Protein AF-A0A6J7GPT2-F1 (afdb_monomer)

Foldseek 3Di:
DAKFFALPDPDQDPQQAKAKDWADDDDGDSFHDAAAQVTFIKIKGKTAFFAQVPDPADVVRYPRGDHADVQADDPSRHDGHDIDIDMDTDSDHGDPCPDADPSGHRRSDMDDDDDPDDPVVRVCQCVQAVVVPHDSCVRVPDPDD

Mean predicted aligned error: 5.11 Å

pLDDT: mean 91.76, std 10.55, range [40.53, 98.5]

InterPro domains:
  IPR018535 Domain of unknown function DUF1996 [PF09362] (2-117)

Radius of gyration: 17.08 Å; Cα contacts (8 Å, |Δi|>4): 275; chains: 1; bounding box: 40×38×40 Å

Solvent-accessible surface area (backbone atoms only — not comparable to full-atom values): 8377 Å² total; per-residue (Å²): 72,45,59,23,65,39,55,80,42,89,53,74,52,60,45,84,32,34,20,18,28,55,42,90,71,90,64,61,28,61,51,65,56,68,17,54,92,93,26,30,32,24,42,41,40,32,41,56,26,10,28,43,80,76,50,78,56,51,92,86,33,40,88,38,49,36,68,49,58,96,88,40,54,51,89,78,16,66,37,77,50,84,71,48,70,53,71,51,78,40,100,42,53,40,77,45,82,87,57,65,46,98,65,38,58,70,40,16,52,57,52,77,46,73,92,81,70,61,63,70,61,50,52,47,47,39,59,68,6,60,77,62,79,43,66,51,69,74,69,71,68,61,80,75,136

Secondary structure (DSSP, 8-state):
-EEEE-TT-SSPPPTTTEEEEESSSS--BSSPPPBPTTS-EEEEEEPP-EE-SS-S--TTS-TTEE--BTTB--TTS-EE-PPPEEEEE----B--TT--BTTBSTT--EEEE---S-HHHHHHHHHHTGGGT--HHHHS--S--

Sequence (145 aa):
MMIAGDPMATEAQPTSVVAWSCGSGGMREELPPSCPDDRGLRIDITFPDCWDGKNLDVSGHRTHMHYSSNGKCPSSHPVSVPQLIFAVAYPVHGDASQLQLASGGLKTGHADFVNAWDQEKLEEEVTLCIGRDIVCGVTSGRISG

Organism: NCBI:txid449393

Structure (mmCIF, N/CA/C/O backbone):
data_AF-A0A6J7GPT2-F1
#
_entry.id   AF-A0A6J7GPT2-F1
#
loop_
_atom_site.group_PDB
_atom_site.id
_atom_site.type_symbol
_atom_site.label_atom_id
_atom_site.label_alt_id
_atom_site.label_comp_id
_atom_site.label_asym_id
_atom_site.label_entity_id
_atom_site.label_seq_id
_atom_site.pdbx_PDB_ins_code
_atom_site.Cartn_x
_atom_site.Cartn_y
_atom_site.Cartn_z
_atom_site.occupancy
_atom_site.B_iso_or_equiv
_atom_site.auth_seq_id
_atom_site.auth_comp_id
_atom_site.auth_asym_id
_atom_site.auth_atom_id
_atom_site.pdbx_PDB_model_num
ATOM 1 N N . MET A 1 1 ? -13.365 6.712 3.792 1.00 90.50 1 MET A N 1
ATOM 2 C CA . MET A 1 1 ? -12.417 6.516 2.662 1.00 90.50 1 MET A CA 1
ATOM 3 C C . MET A 1 1 ? -11.058 6.230 3.266 1.00 90.50 1 MET A C 1
ATOM 5 O O . MET A 1 1 ? -10.787 6.798 4.306 1.00 90.50 1 MET A O 1
ATOM 9 N N . MET A 1 2 ? -10.207 5.403 2.659 1.00 94.88 2 MET A N 1
ATOM 10 C CA . MET A 1 2 ? -8.849 5.165 3.169 1.00 94.88 2 MET A CA 1
ATOM 11 C C . MET A 1 2 ? -7.797 5.657 2.180 1.00 94.88 2 MET A C 1
ATOM 13 O O . MET A 1 2 ? -7.973 5.488 0.977 1.00 94.88 2 MET A O 1
ATOM 17 N N . ILE A 1 3 ? -6.700 6.215 2.691 1.00 96.00 3 ILE A N 1
ATOM 18 C CA . ILE A 1 3 ? -5.509 6.555 1.904 1.00 96.00 3 ILE A CA 1
ATOM 19 C C . ILE A 1 3 ? -4.311 5.795 2.469 1.00 96.00 3 ILE A C 1
ATOM 21 O O . ILE A 1 3 ? -4.081 5.796 3.681 1.00 96.00 3 ILE A O 1
ATOM 25 N N . ALA A 1 4 ? -3.530 5.188 1.582 1.00 97.81 4 ALA A N 1
ATOM 26 C CA . ALA A 1 4 ? -2.256 4.557 1.886 1.00 97.81 4 ALA A CA 1
ATOM 27 C C . ALA A 1 4 ? -1.130 5.227 1.097 1.00 97.81 4 ALA A C 1
ATOM 29 O O . ALA A 1 4 ? -1.319 5.651 -0.040 1.00 97.81 4 ALA A O 1
ATOM 30 N N . GLY A 1 5 ? 0.046 5.314 1.713 1.00 97.44 5 GLY A N 1
ATOM 31 C CA . GLY A 1 5 ? 1.192 6.034 1.169 1.00 97.44 5 GLY A CA 1
ATOM 32 C C . GLY A 1 5 ? 1.047 7.564 1.178 1.00 97.44 5 GLY A C 1
ATOM 33 O O . GLY A 1 5 ? 0.138 8.140 1.797 1.00 97.44 5 GLY A O 1
ATOM 34 N N . ASP A 1 6 ? 1.979 8.227 0.498 1.00 96.75 6 ASP A N 1
ATOM 35 C CA . ASP A 1 6 ? 2.080 9.681 0.429 1.00 96.75 6 ASP A CA 1
ATOM 36 C C . ASP A 1 6 ? 2.440 10.166 -0.995 1.00 96.75 6 ASP A C 1
ATOM 38 O O . ASP A 1 6 ? 3.557 9.922 -1.467 1.00 96.75 6 ASP A O 1
ATOM 42 N N . PRO A 1 7 ? 1.531 10.889 -1.685 1.00 95.62 7 PRO A N 1
ATOM 43 C CA . PRO A 1 7 ? 1.804 11.469 -3.002 1.00 95.62 7 PRO A CA 1
ATOM 44 C C . PRO A 1 7 ? 2.895 12.546 -2.994 1.00 95.62 7 PRO A C 1
ATOM 46 O O . PRO A 1 7 ? 3.404 12.890 -4.056 1.00 95.62 7 PRO A O 1
ATOM 49 N N . MET A 1 8 ? 3.237 13.097 -1.828 1.00 95.62 8 MET A N 1
ATOM 50 C CA . MET A 1 8 ? 4.204 14.187 -1.670 1.00 95.62 8 MET A CA 1
ATOM 51 C C . MET A 1 8 ? 5.525 13.722 -1.042 1.00 95.62 8 MET A C 1
ATOM 53 O O . MET A 1 8 ? 6.357 14.555 -0.678 1.00 95.62 8 MET A O 1
ATOM 57 N N . ALA A 1 9 ? 5.739 12.407 -0.925 1.00 96.88 9 ALA A N 1
ATOM 58 C CA . ALA A 1 9 ? 6.923 11.844 -0.289 1.00 96.88 9 ALA A CA 1
ATOM 59 C C . ALA A 1 9 ? 8.228 12.305 -0.964 1.00 96.88 9 ALA A C 1
ATOM 61 O O . ALA A 1 9 ? 8.462 12.075 -2.154 1.00 96.88 9 ALA A O 1
ATOM 62 N N . THR A 1 10 ? 9.119 12.904 -0.174 1.00 94.56 10 THR A N 1
ATOM 63 C CA . THR A 1 10 ? 10.484 13.280 -0.583 1.00 94.56 10 THR A CA 1
ATOM 64 C C . THR A 1 10 ? 11.522 12.215 -0.207 1.00 94.56 10 THR A C 1
ATOM 66 O O . THR A 1 10 ? 12.597 12.131 -0.810 1.00 94.56 10 THR A O 1
ATOM 69 N N . GLU A 1 11 ? 11.185 11.355 0.753 1.00 95.25 11 GLU A N 1
ATOM 70 C CA . GLU A 1 11 ? 12.014 10.266 1.267 1.00 95.25 11 GLU A CA 1
ATOM 71 C C . GLU A 1 11 ? 11.352 8.904 1.041 1.00 95.25 11 GLU A C 1
ATOM 73 O O . GLU A 1 11 ? 10.208 8.819 0.592 1.00 95.25 11 GLU A O 1
ATOM 78 N N . ALA A 1 12 ? 12.112 7.829 1.259 1.00 94.69 12 ALA A N 1
ATOM 79 C CA . ALA A 1 12 ? 11.562 6.487 1.155 1.00 94.69 12 ALA A CA 1
ATOM 80 C C . ALA A 1 12 ? 10.480 6.289 2.224 1.00 94.69 12 ALA A C 1
ATOM 82 O O . ALA A 1 12 ? 10.652 6.660 3.385 1.00 94.69 12 ALA A O 1
ATOM 83 N N . GLN A 1 13 ? 9.358 5.709 1.814 1.00 97.00 13 GLN A N 1
ATOM 84 C CA . GLN A 1 13 ? 8.294 5.314 2.727 1.00 97.00 13 GLN A CA 1
ATOM 85 C C . GLN A 1 13 ? 8.609 3.922 3.296 1.00 97.00 13 GLN A C 1
ATOM 87 O O . GLN A 1 13 ? 9.33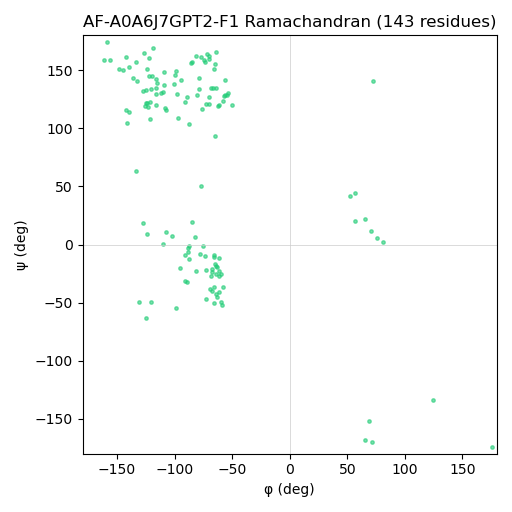3 3.159 2.653 1.00 97.00 13 GLN A O 1
ATOM 92 N N . PRO A 1 14 ? 8.063 3.542 4.467 1.00 97.69 14 PRO A N 1
ATOM 93 C CA . PRO A 1 14 ? 8.239 2.192 4.985 1.00 97.69 14 PRO A CA 1
ATOM 94 C C . PRO A 1 14 ? 7.820 1.152 3.944 1.00 97.69 14 PRO A C 1
ATOM 96 O O . PRO A 1 14 ? 6.706 1.214 3.419 1.00 97.69 14 PRO A O 1
ATOM 99 N N . THR A 1 15 ? 8.672 0.158 3.691 1.00 97.62 15 THR A N 1
ATOM 100 C CA . THR A 1 15 ? 8.376 -0.894 2.707 1.00 97.62 15 THR A CA 1
ATOM 101 C C . THR A 1 15 ? 7.167 -1.740 3.100 1.00 97.62 15 THR A C 1
ATOM 103 O O . THR A 1 15 ? 6.543 -2.367 2.250 1.00 97.62 15 THR A O 1
ATOM 106 N N . SER A 1 16 ? 6.752 -1.732 4.369 1.00 96.12 16 SER A N 1
ATOM 107 C CA . SER A 1 16 ? 5.474 -2.311 4.800 1.00 96.12 16 SER A CA 1
ATOM 108 C C . SER A 1 16 ? 4.250 -1.598 4.206 1.00 96.12 16 SER A C 1
ATOM 110 O O . SER A 1 16 ? 3.217 -2.243 4.043 1.00 96.12 16 SER A O 1
ATOM 112 N N . VAL A 1 17 ? 4.372 -0.318 3.837 1.00 97.88 17 VAL A N 1
ATOM 113 C CA . VAL A 1 17 ? 3.307 0.508 3.245 1.00 97.88 17 VAL A CA 1
ATOM 114 C C . VAL A 1 17 ? 3.445 0.578 1.729 1.00 97.88 17 VAL A C 1
ATOM 116 O O . VAL A 1 17 ? 2.503 0.222 1.034 1.00 97.88 17 VAL A O 1
ATOM 119 N N . VAL A 1 18 ? 4.604 0.992 1.211 1.00 98.06 18 VAL A N 1
ATOM 120 C CA . VAL A 1 18 ? 4.863 1.106 -0.234 1.00 98.06 18 VAL A CA 1
ATOM 121 C C . VAL A 1 18 ? 6.106 0.308 -0.573 1.00 98.06 18 VAL A C 1
ATOM 123 O O . VAL A 1 18 ? 7.181 0.605 -0.064 1.00 98.06 18 VAL A O 1
ATOM 126 N N . ALA A 1 19 ? 5.969 -0.698 -1.429 1.00 97.94 19 ALA A N 1
ATOM 127 C CA . ALA A 1 19 ? 7.084 -1.541 -1.834 1.00 97.94 19 ALA A CA 1
ATOM 128 C C . ALA A 1 19 ? 7.132 -1.736 -3.34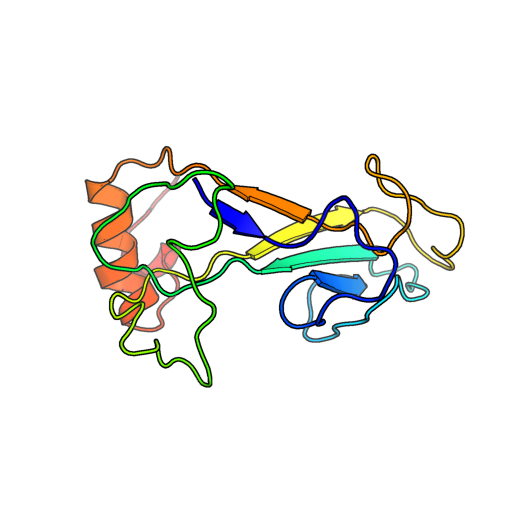0 1.00 97.94 19 ALA A C 1
ATOM 130 O O . ALA A 1 19 ? 6.109 -1.969 -3.982 1.00 97.94 19 ALA A O 1
ATOM 131 N N . TRP A 1 20 ? 8.347 -1.730 -3.870 1.00 97.38 20 TRP A N 1
ATOM 132 C CA . TRP A 1 20 ? 8.652 -2.159 -5.223 1.00 97.38 20 TRP A CA 1
ATOM 133 C C . TRP A 1 20 ? 9.189 -3.591 -5.236 1.00 97.38 20 TRP A C 1
ATOM 135 O O . TRP A 1 20 ? 9.834 -4.040 -4.286 1.00 97.38 20 TRP A O 1
ATOM 145 N N . SER A 1 21 ? 8.923 -4.321 -6.315 1.00 97.25 21 SER A N 1
ATOM 146 C CA . SER A 1 21 ? 9.393 -5.695 -6.511 1.00 97.25 21 SER A CA 1
ATOM 147 C C . SER A 1 21 ? 9.387 -6.089 -7.993 1.00 97.25 21 SER A C 1
ATOM 149 O O . SER A 1 21 ? 8.920 -5.333 -8.845 1.00 97.25 21 SER A O 1
ATOM 151 N N . CYS A 1 22 ? 9.905 -7.279 -8.311 1.00 96.88 22 CYS A N 1
ATOM 152 C CA . CYS A 1 22 ? 9.747 -7.902 -9.628 1.00 96.88 22 CYS A CA 1
ATOM 153 C C . CYS A 1 22 ? 8.798 -9.100 -9.534 1.00 96.88 22 CYS A C 1
ATOM 155 O O . CYS A 1 22 ? 9.103 -10.097 -8.873 1.00 96.88 22 CYS A O 1
ATOM 157 N N . GLY A 1 23 ? 7.672 -9.028 -10.242 1.00 94.19 23 GLY A N 1
ATOM 158 C CA . GLY A 1 23 ? 6.613 -10.031 -10.209 1.00 94.19 23 GLY A CA 1
ATOM 159 C C . GLY A 1 23 ? 5.921 -10.129 -8.847 1.00 94.19 23 GLY A C 1
ATOM 160 O O . GLY A 1 23 ? 6.072 -9.278 -7.977 1.00 94.19 23 GLY A O 1
ATOM 161 N N . SER A 1 24 ? 5.124 -11.179 -8.656 1.00 84.94 24 SER A N 1
ATOM 162 C CA . SER A 1 24 ? 4.537 -11.500 -7.352 1.00 84.94 24 SER A CA 1
ATOM 163 C C . SER A 1 24 ? 5.553 -12.238 -6.474 1.00 84.94 24 SER A C 1
ATOM 165 O O . SER A 1 24 ? 6.113 -13.247 -6.905 1.00 84.94 24 SER A O 1
ATOM 167 N N . GLY A 1 25 ? 5.774 -11.782 -5.240 1.00 83.38 25 GLY A N 1
ATOM 168 C CA . GLY A 1 25 ? 6.691 -12.422 -4.295 1.00 83.38 25 GLY A CA 1
ATOM 169 C C . GLY A 1 25 ? 6.848 -11.636 -2.993 1.00 83.38 25 GLY A C 1
ATOM 170 O O . GLY A 1 25 ? 6.167 -10.641 -2.778 1.00 83.38 25 GLY A O 1
ATOM 171 N N . GLY A 1 26 ? 7.752 -12.092 -2.120 1.00 86.50 26 GLY A N 1
ATOM 172 C CA . GLY A 1 26 ? 8.014 -11.459 -0.818 1.00 86.50 26 GLY A CA 1
ATOM 173 C C . GLY A 1 26 ? 9.062 -10.339 -0.831 1.00 86.50 26 GLY A C 1
ATOM 174 O O . GLY A 1 26 ? 9.346 -9.775 0.221 1.00 8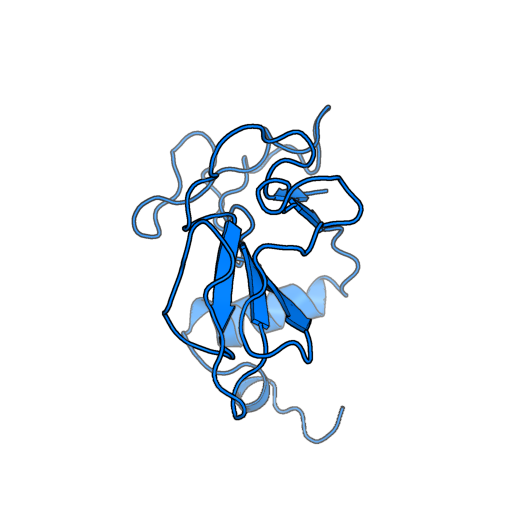6.50 26 GLY A O 1
ATOM 175 N N . MET A 1 27 ? 9.664 -10.038 -1.986 1.00 93.25 27 MET A N 1
ATOM 176 C CA . MET A 1 27 ? 10.624 -8.938 -2.125 1.00 93.25 27 MET A CA 1
ATOM 177 C C . MET A 1 27 ? 9.912 -7.602 -1.913 1.00 93.25 27 MET A C 1
ATOM 179 O O . MET A 1 27 ? 8.833 -7.390 -2.463 1.00 93.25 27 MET A O 1
ATOM 183 N N . ARG A 1 28 ? 10.516 -6.714 -1.120 1.00 96.56 28 ARG A N 1
ATOM 184 C CA . ARG A 1 28 ? 9.982 -5.381 -0.837 1.00 96.56 28 ARG A CA 1
ATOM 185 C C . ARG A 1 28 ? 11.123 -4.376 -0.783 1.00 96.56 28 ARG A C 1
ATOM 187 O O . ARG A 1 28 ? 11.854 -4.335 0.200 1.00 96.56 28 ARG A O 1
ATOM 194 N N . GLU A 1 29 ? 11.250 -3.584 -1.835 1.00 97.06 29 GLU A N 1
ATOM 195 C CA . GLU A 1 29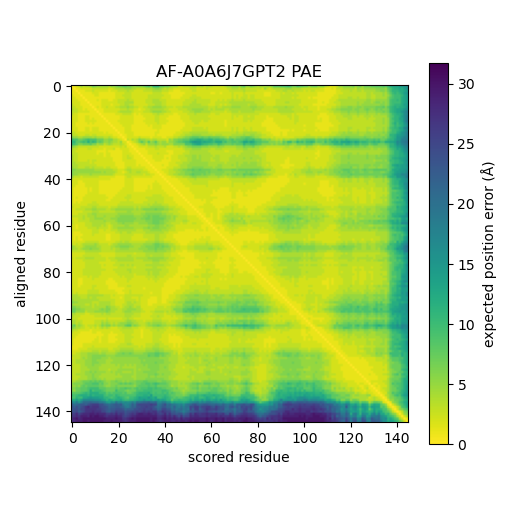 ? 12.299 -2.578 -1.994 1.00 97.06 29 GLU A CA 1
ATOM 196 C C . GLU A 1 29 ? 11.721 -1.163 -1.884 1.00 97.06 29 GLU A C 1
ATOM 198 O O . GLU A 1 29 ? 10.579 -0.907 -2.275 1.00 97.06 29 GLU A O 1
ATOM 203 N N . GLU A 1 30 ? 12.515 -0.224 -1.370 1.00 96.50 30 GLU A N 1
ATOM 204 C CA . GLU A 1 30 ? 12.136 1.196 -1.275 1.00 96.50 30 GLU A CA 1
ATOM 205 C C . GLU A 1 30 ? 12.042 1.874 -2.652 1.00 96.50 30 GLU A C 1
ATOM 207 O O . GLU A 1 30 ? 11.303 2.844 -2.831 1.00 96.50 30 GLU A O 1
ATOM 212 N N . LEU A 1 31 ? 12.796 1.367 -3.629 1.00 95.06 31 LEU A N 1
ATOM 213 C CA . LEU A 1 31 ? 12.856 1.852 -5.006 1.00 95.06 31 LEU A CA 1
ATOM 214 C C . LEU A 1 31 ? 12.755 0.676 -5.988 1.00 95.06 31 LEU A C 1
ATOM 216 O O . LEU A 1 31 ? 13.099 -0.446 -5.618 1.00 95.06 31 LEU A O 1
ATOM 220 N N . PRO A 1 32 ? 12.326 0.919 -7.241 1.00 95.56 32 PRO A N 1
ATOM 221 C CA . PRO A 1 32 ? 12.287 -0.103 -8.279 1.00 95.56 32 PRO A CA 1
ATOM 222 C C . PRO A 1 32 ? 13.614 -0.864 -8.422 1.00 95.56 32 PRO A C 1
ATOM 224 O O . PRO A 1 32 ? 14.635 -0.244 -8.734 1.00 95.56 32 PRO A O 1
ATOM 227 N N . PRO A 1 33 ? 13.625 -2.195 -8.232 1.00 95.94 33 PRO A N 1
ATOM 228 C CA . PRO A 1 33 ? 14.778 -3.012 -8.586 1.00 95.94 33 PRO A CA 1
ATOM 229 C C . PRO A 1 33 ? 14.915 -3.135 -10.112 1.00 95.94 33 PRO A C 1
ATOM 231 O O . PRO A 1 33 ? 13.969 -2.892 -10.862 1.00 95.94 33 PRO A O 1
ATOM 234 N N . SER A 1 34 ? 16.092 -3.570 -10.573 1.00 96.50 34 SER A N 1
ATOM 235 C CA . SER A 1 34 ? 16.265 -3.991 -11.967 1.00 96.50 34 SER A CA 1
ATOM 236 C C . SER A 1 34 ? 15.648 -5.372 -12.161 1.00 96.50 34 SER A C 1
ATOM 238 O O . SER A 1 34 ? 16.076 -6.339 -11.521 1.00 96.50 34 SER A O 1
ATOM 240 N N . CYS A 1 35 ? 14.624 -5.463 -13.006 1.00 96.94 35 CYS A N 1
ATOM 241 C CA . CYS A 1 35 ? 13.833 -6.681 -13.125 1.00 96.94 35 CYS A CA 1
ATOM 242 C C . CYS A 1 35 ? 14.309 -7.613 -14.247 1.00 96.94 35 CYS A C 1
ATOM 244 O O . CYS A 1 35 ? 14.683 -7.140 -15.317 1.00 96.94 35 CYS A O 1
ATOM 246 N N . PRO A 1 36 ? 14.292 -8.942 -14.042 1.00 96.00 36 PRO A N 1
ATOM 247 C CA . PRO A 1 36 ? 14.614 -9.897 -15.098 1.00 96.00 36 PRO A CA 1
ATOM 248 C C . PRO A 1 36 ? 13.522 -9.936 -16.178 1.00 96.00 36 PRO A C 1
ATOM 250 O O . PRO A 1 36 ? 12.378 -9.546 -15.942 1.00 96.00 36 PRO A O 1
ATOM 253 N N . ASP A 1 37 ? 13.853 -10.474 -17.351 1.00 95.50 37 ASP A N 1
ATOM 254 C CA . ASP A 1 37 ? 12.944 -10.534 -18.509 1.00 95.50 37 ASP A CA 1
ATOM 255 C C . ASP A 1 37 ? 11.684 -11.388 -18.268 1.00 95.50 37 ASP A C 1
ATOM 257 O O . ASP A 1 37 ? 10.683 -11.239 -18.962 1.00 95.50 37 ASP A O 1
ATOM 261 N N . ASP A 1 38 ? 11.704 -12.280 -17.275 1.00 94.50 38 ASP A N 1
ATOM 262 C CA . ASP A 1 38 ? 10.592 -13.176 -16.948 1.00 94.50 38 ASP A CA 1
ATOM 263 C C . ASP A 1 38 ? 9.614 -12.607 -15.904 1.00 94.50 38 ASP A C 1
ATOM 265 O O . ASP A 1 38 ? 8.555 -13.192 -15.665 1.00 94.50 38 ASP A O 1
ATOM 269 N N . ARG A 1 39 ? 9.940 -11.471 -15.270 1.00 95.19 39 ARG A N 1
ATOM 270 C CA . ARG A 1 39 ? 9.118 -10.853 -14.219 1.00 95.19 39 ARG A CA 1
ATOM 271 C C . ARG A 1 39 ? 9.137 -9.337 -14.333 1.00 95.19 39 ARG A C 1
ATOM 273 O O . ARG A 1 39 ? 10.173 -8.720 -14.133 1.00 95.19 39 ARG A O 1
ATOM 280 N N . GLY A 1 40 ? 7.979 -8.743 -14.605 1.00 96.12 40 GLY A N 1
ATOM 281 C CA . GLY A 1 40 ? 7.840 -7.290 -14.704 1.00 96.12 40 GLY A CA 1
ATOM 282 C C . GLY A 1 40 ? 7.873 -6.578 -13.348 1.00 96.12 40 GLY A C 1
ATOM 283 O O . GLY A 1 40 ? 7.587 -7.181 -12.311 1.00 96.12 40 GLY A O 1
ATOM 284 N N . LEU A 1 41 ? 8.195 -5.286 -13.365 1.00 97.31 41 LEU A N 1
ATOM 285 C CA . LEU A 1 41 ? 8.140 -4.402 -12.202 1.00 97.31 41 LEU A CA 1
ATOM 286 C C . LEU A 1 41 ? 6.743 -4.396 -11.566 1.00 97.31 41 LEU A C 1
ATOM 288 O O . LEU A 1 41 ? 5.723 -4.381 -12.253 1.00 97.31 41 LEU A O 1
ATOM 292 N N . ARG A 1 42 ? 6.686 -4.348 -10.241 1.00 97.50 42 ARG A N 1
ATOM 293 C CA . ARG A 1 42 ? 5.450 -4.279 -9.466 1.00 97.50 42 ARG A CA 1
ATOM 294 C C . ARG A 1 42 ? 5.593 -3.261 -8.343 1.00 97.50 42 ARG A C 1
ATOM 296 O O . ARG A 1 42 ? 6.658 -3.159 -7.739 1.00 97.50 42 ARG A O 1
ATOM 303 N N . ILE A 1 43 ? 4.511 -2.543 -8.059 1.00 97.12 43 ILE A N 1
ATOM 304 C CA . ILE A 1 43 ? 4.353 -1.759 -6.831 1.00 97.12 43 ILE A CA 1
ATOM 305 C C . ILE A 1 43 ? 3.195 -2.328 -6.013 1.00 97.12 43 ILE A C 1
ATOM 307 O O . ILE A 1 43 ? 2.130 -2.620 -6.560 1.00 97.12 43 ILE A O 1
ATOM 311 N N . ASP A 1 44 ? 3.416 -2.480 -4.712 1.00 97.81 44 ASP A N 1
ATOM 312 C CA . ASP A 1 44 ? 2.419 -2.874 -3.723 1.00 97.81 44 ASP A CA 1
ATOM 313 C C . ASP A 1 44 ? 2.207 -1.735 -2.725 1.00 97.81 44 ASP A C 1
ATOM 315 O O . ASP A 1 44 ? 3.166 -1.215 -2.148 1.00 97.81 44 ASP A O 1
ATOM 319 N N . ILE A 1 45 ? 0.944 -1.379 -2.503 1.00 98.19 45 ILE A N 1
ATOM 320 C CA . ILE A 1 45 ? 0.518 -0.351 -1.556 1.00 98.19 45 ILE A CA 1
ATOM 321 C C . ILE A 1 45 ? -0.424 -0.996 -0.541 1.00 98.19 45 ILE A C 1
ATOM 323 O O . ILE A 1 45 ? -1.552 -1.372 -0.865 1.00 98.19 45 ILE A O 1
ATOM 327 N N . THR A 1 46 ? 0.063 -1.156 0.684 1.00 97.81 46 THR A N 1
ATOM 328 C CA . THR A 1 46 ? -0.653 -1.782 1.798 1.00 97.81 46 THR A CA 1
ATOM 329 C C . THR A 1 46 ? -1.442 -0.726 2.560 1.00 97.81 46 THR A C 1
ATOM 331 O O . THR A 1 46 ? -0.871 0.266 3.010 1.00 97.81 46 THR A O 1
ATOM 334 N N . PHE A 1 47 ? -2.739 -0.950 2.748 1.00 98.31 47 PHE A N 1
ATOM 335 C CA . PHE A 1 47 ? -3.602 -0.080 3.544 1.00 98.31 47 PHE A CA 1
ATOM 336 C C . PHE A 1 47 ? -3.553 -0.431 5.038 1.00 98.31 47 PHE A C 1
ATOM 338 O O . PHE A 1 47 ? -3.253 -1.576 5.390 1.00 98.31 47 PHE A O 1
ATOM 345 N N . PRO A 1 48 ? -3.871 0.530 5.927 1.00 97.75 48 PRO A N 1
ATOM 346 C CA . PRO A 1 48 ? -4.040 0.237 7.342 1.00 97.75 48 PRO A CA 1
ATOM 347 C C . PRO A 1 48 ? -5.247 -0.682 7.588 1.00 97.75 48 PRO A C 1
ATOM 349 O O . PRO A 1 48 ? -6.231 -0.654 6.851 1.00 97.75 48 PRO A O 1
ATOM 352 N N . ASP A 1 49 ? -5.167 -1.480 8.647 1.00 97.25 49 ASP A N 1
ATOM 353 C CA . ASP A 1 49 ? -6.050 -2.618 8.943 1.00 97.25 49 ASP A CA 1
ATOM 354 C C . ASP A 1 49 ? -6.733 -2.531 10.324 1.00 97.25 49 ASP A C 1
ATOM 356 O O . ASP A 1 49 ? -7.403 -3.467 10.760 1.00 97.25 49 ASP A O 1
ATOM 360 N N . CYS A 1 50 ? -6.609 -1.394 11.011 1.00 97.94 50 CYS A N 1
ATOM 361 C CA . CYS A 1 50 ? -7.269 -1.123 12.287 1.00 97.94 50 CYS A CA 1
ATOM 362 C C . CYS A 1 50 ? -8.109 0.149 12.210 1.00 97.94 50 CYS A C 1
ATOM 364 O O . CYS A 1 50 ? -7.580 1.228 11.953 1.00 97.94 50 CYS A O 1
ATOM 366 N N . TRP A 1 51 ? -9.404 0.032 12.476 1.00 97.81 51 TRP A N 1
ATOM 367 C CA . TRP A 1 51 ? -10.373 1.120 12.477 1.00 97.81 51 TRP A CA 1
ATOM 368 C C . TRP A 1 51 ? -10.662 1.615 13.903 1.00 97.81 51 TRP A C 1
ATOM 370 O O . TRP A 1 51 ? -10.693 0.836 14.860 1.00 97.81 51 TRP A O 1
ATOM 380 N N . ASP A 1 52 ? -10.903 2.920 14.056 1.00 97.94 52 ASP A N 1
ATOM 381 C CA . ASP A 1 52 ? -11.251 3.559 15.337 1.00 97.94 52 ASP A CA 1
ATOM 382 C C . ASP A 1 52 ? -12.611 3.137 15.923 1.00 97.94 52 ASP A C 1
ATOM 384 O O . ASP A 1 52 ? -12.915 3.444 17.078 1.00 97.94 52 ASP A O 1
ATOM 388 N N . GLY A 1 53 ? -13.419 2.403 15.153 1.00 96.88 53 GLY A N 1
ATOM 389 C CA . GLY A 1 53 ? -14.730 1.911 15.574 1.00 96.88 53 GLY A CA 1
ATOM 390 C C . GLY A 1 53 ? -15.821 2.981 15.596 1.00 96.88 53 GLY A C 1
ATOM 391 O O . GLY A 1 53 ? -16.928 2.714 16.062 1.00 96.88 53 GLY A O 1
ATOM 392 N N . LYS A 1 54 ? -15.519 4.200 15.139 1.00 97.06 54 LYS A N 1
ATOM 393 C CA . LYS A 1 54 ? -16.399 5.359 15.274 1.00 97.06 54 LYS A CA 1
ATOM 394 C C . LYS A 1 54 ? -16.585 6.123 13.970 1.00 97.06 54 LYS A C 1
ATOM 396 O O . LYS A 1 54 ? -17.718 6.446 13.622 1.00 97.06 54 LYS A O 1
ATOM 401 N N . ASN A 1 55 ? -15.504 6.462 13.276 1.00 96.00 55 ASN A N 1
ATOM 402 C CA . ASN A 1 55 ? -15.532 7.386 12.149 1.00 96.00 55 ASN A CA 1
ATOM 403 C C . ASN A 1 55 ? -15.327 6.634 10.833 1.00 96.00 55 ASN A C 1
ATOM 405 O O . ASN A 1 55 ? -14.251 6.106 10.581 1.00 96.00 55 ASN A O 1
ATOM 409 N N . LEU A 1 56 ? -16.330 6.630 9.953 1.00 91.69 56 LEU A N 1
ATOM 410 C CA . LEU A 1 56 ? -16.193 6.055 8.603 1.00 91.69 56 LEU A CA 1
ATOM 411 C C . LEU A 1 56 ? -15.230 6.853 7.707 1.00 91.69 56 LEU A C 1
ATOM 413 O O . LEU A 1 56 ? -14.717 6.342 6.707 1.00 91.69 56 LEU A O 1
ATOM 417 N N . ASP A 1 57 ? -15.044 8.131 8.036 1.00 93.06 57 ASP A N 1
ATOM 418 C CA . ASP A 1 57 ? -14.078 9.023 7.418 1.00 93.06 57 ASP A CA 1
ATOM 419 C C . ASP A 1 57 ? -13.821 10.239 8.320 1.00 93.06 57 ASP A C 1
ATOM 421 O O . ASP A 1 57 ? -14.643 10.588 9.172 1.00 93.06 57 ASP A O 1
ATOM 425 N N . VAL A 1 58 ? -12.688 10.901 8.113 1.00 93.69 58 VAL A N 1
ATOM 426 C CA . VAL A 1 58 ? -12.269 12.127 8.811 1.00 93.69 58 VAL A CA 1
ATOM 427 C C . VAL A 1 58 ? -11.562 13.052 7.827 1.00 93.69 58 VAL A C 1
ATOM 429 O O . VAL A 1 58 ? -11.076 12.605 6.791 1.00 93.69 58 VAL A O 1
ATOM 432 N N . SER A 1 59 ? -11.451 14.343 8.152 1.00 94.19 59 SER A N 1
ATOM 433 C CA . SER A 1 59 ? -10.665 15.270 7.326 1.00 94.19 59 SER A CA 1
ATOM 434 C C . SER A 1 59 ? -9.235 14.749 7.145 1.00 94.19 59 SER A C 1
ATOM 436 O O . SER A 1 59 ? -8.572 14.378 8.114 1.00 94.19 59 SER A O 1
ATOM 438 N N . GLY A 1 60 ? -8.777 14.677 5.894 1.00 89.50 60 GLY A N 1
ATOM 439 C CA . GLY A 1 60 ? -7.479 14.102 5.537 1.00 89.50 60 GLY A CA 1
ATOM 440 C C . GLY A 1 60 ? -7.443 12.571 5.433 1.00 89.50 60 GLY A C 1
ATOM 441 O O . GLY A 1 60 ? -6.372 12.034 5.161 1.00 89.50 60 GLY A O 1
ATOM 442 N N . HIS A 1 61 ? -8.574 11.879 5.631 1.00 94.56 61 HIS A N 1
ATOM 443 C CA . HIS A 1 61 ? -8.820 10.463 5.298 1.00 94.56 61 HIS A CA 1
ATOM 444 C C . HIS A 1 61 ? -7.854 9.434 5.915 1.00 94.56 61 HIS A C 1
ATOM 446 O O . HIS A 1 61 ? -7.732 8.314 5.420 1.00 94.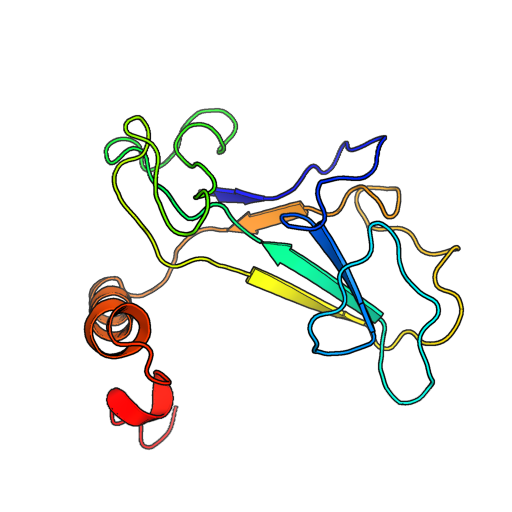56 61 HIS A O 1
ATOM 452 N N . ARG A 1 62 ? -7.146 9.798 6.993 1.00 94.81 62 ARG A N 1
ATOM 453 C CA . ARG A 1 62 ? -6.070 8.973 7.575 1.00 94.81 62 ARG A CA 1
ATOM 454 C C . ARG A 1 62 ? -6.306 8.574 9.025 1.00 94.81 62 ARG A C 1
ATOM 456 O O . ARG A 1 62 ? -6.214 7.403 9.351 1.00 94.81 62 ARG A O 1
ATOM 463 N N . THR A 1 63 ? -6.641 9.520 9.902 1.00 96.88 63 THR A N 1
ATOM 464 C CA . THR A 1 63 ? -6.561 9.307 11.364 1.00 96.88 63 THR A CA 1
ATOM 465 C C . THR A 1 63 ? -7.667 8.440 11.968 1.00 96.88 63 THR A C 1
ATOM 467 O O . THR A 1 63 ? -7.665 8.252 13.176 1.00 96.88 63 THR A O 1
ATOM 470 N N . HIS A 1 64 ? -8.622 7.962 11.167 1.00 97.25 64 HIS A N 1
ATOM 471 C CA . HIS A 1 64 ? -9.616 6.969 11.594 1.00 97.25 64 HIS A CA 1
ATOM 472 C C . HIS A 1 64 ? -9.121 5.530 11.389 1.00 97.25 64 HIS A C 1
ATOM 474 O O . HIS A 1 64 ? -9.791 4.583 11.799 1.00 97.25 64 HIS A O 1
ATOM 480 N N . MET A 1 65 ? -7.955 5.373 10.752 1.00 98.00 65 MET A N 1
ATOM 481 C CA . MET A 1 65 ? -7.313 4.103 10.452 1.00 98.00 65 MET A CA 1
ATOM 482 C C . MET A 1 65 ? -5.890 4.066 11.019 1.00 98.00 65 MET A C 1
ATOM 484 O O . MET A 1 65 ? -5.200 5.083 11.103 1.00 98.00 65 MET A O 1
ATOM 488 N N . HIS A 1 66 ? -5.418 2.871 11.358 1.00 97.94 66 HIS A N 1
ATOM 489 C CA . HIS A 1 66 ? -4.075 2.629 11.871 1.00 97.94 66 HIS A CA 1
ATOM 490 C C . HIS A 1 66 ? -3.542 1.284 11.372 1.00 97.94 66 HIS A C 1
ATOM 492 O O . HIS A 1 66 ? -4.309 0.355 11.140 1.00 97.94 66 HIS A O 1
ATOM 498 N N . TYR A 1 67 ? -2.225 1.169 11.204 1.00 98.00 67 TYR A N 1
ATOM 499 C CA . TYR A 1 67 ? -1.589 -0.109 10.877 1.00 98.00 67 TYR A CA 1
ATOM 500 C C . TYR A 1 67 ? -1.462 -0.964 12.135 1.00 98.00 67 TYR A C 1
ATOM 502 O O . TYR A 1 67 ? -1.023 -0.476 13.182 1.00 98.00 67 TYR A O 1
ATOM 510 N N . SER A 1 68 ? -1.822 -2.236 12.056 1.00 97.19 68 SER A N 1
ATOM 511 C CA . SER A 1 68 ? -1.568 -3.179 13.135 1.00 97.19 68 SER A CA 1
ATOM 512 C C . SER A 1 68 ? -0.064 -3.384 13.339 1.00 97.19 68 SER A C 1
ATOM 514 O O . SER A 1 68 ? 0.763 -3.191 12.445 1.00 97.19 68 SER A O 1
ATOM 516 N N . SER A 1 69 ? 0.313 -3.784 14.552 1.00 95.56 69 SER A N 1
ATOM 517 C CA . SER A 1 69 ? 1.670 -4.234 14.855 1.00 95.56 69 SER A CA 1
ATOM 518 C C . SER A 1 69 ? 1.608 -5.694 15.272 1.00 95.56 69 SER A C 1
ATOM 520 O O . SER A 1 69 ? 0.922 -6.034 16.236 1.00 95.56 69 SER A O 1
ATOM 522 N N . ASN A 1 70 ? 2.291 -6.571 14.530 1.00 91.12 70 ASN A N 1
ATOM 523 C CA . ASN A 1 70 ? 2.231 -8.024 14.729 1.00 91.12 70 ASN A CA 1
ATOM 524 C C . ASN A 1 70 ? 0.783 -8.561 14.748 1.00 91.12 70 ASN A C 1
ATOM 526 O O . ASN A 1 70 ? 0.424 -9.367 15.608 1.00 91.12 70 ASN A O 1
ATOM 530 N N . GLY A 1 71 ? -0.064 -8.050 13.845 1.00 90.31 71 GLY A N 1
ATOM 531 C CA . GLY A 1 71 ? -1.477 -8.426 13.731 1.00 90.31 71 GLY A CA 1
ATOM 532 C C . GLY A 1 71 ? -2.367 -7.931 14.875 1.00 90.31 71 GLY A C 1
ATOM 533 O O . GLY A 1 71 ? -3.498 -8.389 15.008 1.00 90.31 71 GLY A O 1
ATOM 534 N N . LYS A 1 72 ? -1.875 -7.026 15.733 1.00 96.44 72 LYS A N 1
ATOM 535 C CA . LYS A 1 72 ? -2.650 -6.450 16.836 1.00 96.44 72 LYS A CA 1
ATOM 536 C C . LYS A 1 72 ? -2.937 -4.981 16.605 1.00 96.44 72 LYS A C 1
ATOM 538 O O . LYS A 1 72 ? -2.028 -4.184 16.361 1.00 96.44 72 LYS A O 1
ATOM 543 N N . CYS A 1 73 ? -4.206 -4.633 16.758 1.00 98.06 73 CYS A N 1
ATOM 544 C CA . CYS A 1 73 ? -4.648 -3.257 16.722 1.00 98.06 73 CYS A CA 1
ATOM 545 C C . CYS A 1 73 ? -4.381 -2.524 18.045 1.00 98.06 73 CYS A C 1
ATOM 547 O O . CYS A 1 73 ? -4.496 -3.128 19.118 1.00 98.06 73 CYS A O 1
ATOM 549 N N . PRO A 1 74 ? -4.016 -1.230 18.000 1.00 98.19 74 PRO A N 1
ATOM 550 C CA . PRO A 1 74 ? -3.866 -0.429 19.207 1.00 98.19 74 PRO A CA 1
ATOM 551 C C . PRO A 1 74 ? -5.232 -0.151 19.845 1.00 98.19 74 PRO A C 1
ATOM 553 O O . PRO A 1 74 ? -6.265 -0.172 19.180 1.00 98.19 74 PRO A O 1
ATOM 556 N N . SER A 1 75 ? -5.245 0.199 21.133 1.00 98.00 75 SER A N 1
ATOM 557 C CA . SER A 1 75 ? -6.485 0.536 21.850 1.00 98.00 75 SER A CA 1
ATOM 558 C C . SER A 1 75 ? -7.219 1.754 21.280 1.00 98.00 75 SER A C 1
ATOM 560 O O . SER A 1 75 ? -8.424 1.876 21.474 1.00 98.00 75 SER A O 1
ATOM 562 N N . SER A 1 76 ? -6.515 2.644 20.573 1.00 97.94 76 SER A N 1
ATOM 563 C CA . SER A 1 76 ? -7.114 3.775 19.858 1.00 97.94 76 SER A CA 1
ATOM 564 C C . SER A 1 76 ? -7.869 3.364 18.592 1.00 97.94 76 SER A C 1
ATOM 566 O O . SER A 1 76 ? -8.722 4.122 18.146 1.00 97.94 76 SER A O 1
ATOM 568 N N . HIS A 1 77 ? -7.561 2.192 18.025 1.00 98.50 77 HIS A N 1
ATOM 569 C CA . HIS A 1 77 ? -8.173 1.666 16.804 1.00 98.50 77 HIS A CA 1
ATOM 570 C C . HIS A 1 77 ? -8.575 0.202 16.980 1.00 98.50 77 HIS A C 1
ATOM 572 O O . HIS A 1 77 ? -7.998 -0.666 16.338 1.00 98.50 77 HIS A O 1
ATOM 578 N N . PRO A 1 78 ? -9.508 -0.113 17.892 1.00 98.06 78 PRO A N 1
ATOM 579 C CA . PRO A 1 78 ? -9.682 -1.473 18.394 1.00 98.06 78 PRO A CA 1
ATOM 580 C C . PRO A 1 78 ? -10.346 -2.441 17.404 1.00 98.06 78 PRO A C 1
ATOM 582 O O . PRO A 1 78 ? -10.396 -3.636 17.688 1.00 98.06 78 PRO A O 1
ATOM 585 N N . VAL A 1 79 ? -10.881 -1.961 16.277 1.00 97.00 79 VAL A N 1
ATOM 586 C CA . VAL A 1 79 ? -11.623 -2.797 15.327 1.00 97.00 79 VAL A CA 1
ATOM 587 C C . VAL A 1 79 ? -10.704 -3.239 14.193 1.00 97.00 79 VAL A C 1
ATOM 589 O O . VAL A 1 79 ? -10.341 -2.438 13.339 1.00 97.00 79 VAL A O 1
ATOM 592 N N . SER A 1 80 ? -10.341 -4.520 14.157 1.00 94.62 80 SER A N 1
ATOM 593 C CA . SER A 1 80 ? -9.628 -5.096 13.012 1.00 94.62 80 SER A CA 1
ATOM 594 C C . SER A 1 80 ? -10.532 -5.155 11.783 1.00 94.62 80 SER A C 1
ATOM 596 O O . SER A 1 80 ? -11.676 -5.602 11.870 1.00 94.62 80 SER A O 1
ATOM 598 N N . VAL A 1 81 ? -10.002 -4.747 10.634 1.00 93.56 81 VAL A N 1
ATOM 599 C CA . VAL A 1 81 ? -10.650 -4.882 9.324 1.00 93.56 81 VAL A CA 1
ATOM 600 C C . VAL A 1 81 ? -9.749 -5.689 8.382 1.00 93.56 81 VAL A C 1
ATOM 602 O O . VAL A 1 81 ? -8.551 -5.811 8.644 1.00 93.56 81 VAL A O 1
ATOM 605 N N . PRO A 1 82 ? -10.278 -6.264 7.286 1.00 91.75 82 PRO A N 1
ATOM 606 C CA . PRO A 1 82 ? -9.441 -6.946 6.304 1.00 91.75 82 PRO A CA 1
ATOM 607 C C . PRO A 1 82 ? -8.339 -6.025 5.763 1.00 91.75 82 PRO A C 1
ATOM 609 O O . PRO A 1 82 ? -8.625 -4.919 5.302 1.00 91.75 82 PRO A O 1
ATOM 612 N N . GLN A 1 83 ? -7.085 -6.486 5.787 1.00 93.75 83 GLN A N 1
ATOM 613 C CA . GLN A 1 83 ? -5.977 -5.742 5.193 1.00 93.75 83 GLN A CA 1
ATOM 614 C C . GLN A 1 83 ? -6.100 -5.754 3.667 1.00 93.75 83 GLN A C 1
ATOM 616 O O . GLN A 1 83 ? -6.191 -6.812 3.042 1.00 93.75 83 GLN A O 1
ATOM 621 N N . LEU A 1 84 ? -6.067 -4.566 3.066 1.00 95.31 84 LEU A N 1
ATOM 622 C CA . LEU A 1 84 ? -6.084 -4.399 1.618 1.00 95.31 84 LEU A CA 1
ATOM 623 C C . LEU A 1 84 ? -4.671 -4.126 1.107 1.00 95.31 84 LEU A C 1
ATOM 625 O O . LEU A 1 84 ? -3.931 -3.330 1.684 1.00 95.31 84 LEU A O 1
ATOM 629 N N . ILE A 1 85 ? -4.323 -4.751 -0.015 1.00 95.88 85 ILE A N 1
ATOM 630 C CA . ILE A 1 85 ? -3.111 -4.446 -0.775 1.00 95.88 85 ILE A CA 1
ATOM 631 C C . ILE A 1 85 ? -3.549 -4.086 -2.189 1.00 95.88 85 ILE A C 1
ATOM 633 O O . ILE A 1 85 ? -4.138 -4.909 -2.892 1.00 95.88 85 ILE A O 1
ATOM 637 N N . PHE A 1 86 ? -3.262 -2.856 -2.606 1.00 96.81 86 PHE A N 1
ATOM 638 C CA . PHE A 1 86 ? -3.405 -2.443 -3.993 1.00 96.81 86 PHE A CA 1
ATOM 639 C C . PHE A 1 86 ? -2.092 -2.694 -4.720 1.00 96.81 86 PHE A C 1
ATOM 641 O O . PHE A 1 86 ? -1.045 -2.189 -4.318 1.00 96.81 86 PHE A O 1
ATOM 648 N N . ALA A 1 87 ? -2.152 -3.485 -5.783 1.00 96.38 87 ALA A N 1
ATOM 649 C CA . ALA A 1 87 ? -0.978 -3.899 -6.522 1.00 96.38 87 ALA A CA 1
ATOM 650 C C . ALA A 1 87 ? -1.104 -3.553 -7.997 1.00 96.38 87 ALA A C 1
ATOM 652 O O . ALA A 1 87 ? -2.109 -3.879 -8.632 1.00 96.38 87 ALA A O 1
ATOM 653 N N . VAL A 1 88 ? -0.049 -2.967 -8.554 1.00 95.88 88 VAL A N 1
ATOM 654 C CA . VAL A 1 88 ? 0.046 -2.685 -9.987 1.00 95.88 88 VAL A CA 1
ATOM 655 C C . VAL A 1 88 ? 1.266 -3.399 -10.541 1.00 95.88 88 VAL A C 1
ATOM 657 O O . VAL A 1 88 ? 2.383 -3.198 -10.067 1.00 95.88 88 VAL A O 1
ATOM 660 N N . ALA A 1 89 ? 1.040 -4.245 -11.544 1.00 95.94 89 ALA A N 1
ATOM 661 C CA . ALA A 1 89 ? 2.098 -4.878 -12.315 1.00 95.94 89 ALA A CA 1
ATOM 662 C C . ALA A 1 89 ? 2.315 -4.096 -13.613 1.00 95.94 89 ALA A C 1
ATOM 664 O O . ALA A 1 89 ? 1.369 -3.828 -14.356 1.00 95.94 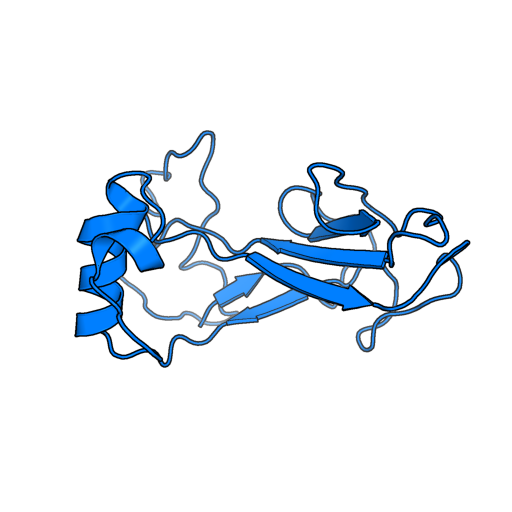89 ALA A O 1
ATOM 665 N N . TYR A 1 90 ? 3.567 -3.763 -13.887 1.00 94.50 90 TYR A N 1
ATOM 666 C CA . TYR A 1 90 ? 4.005 -3.089 -15.095 1.00 94.50 90 TYR A CA 1
ATOM 667 C C . TYR A 1 90 ? 4.802 -4.077 -15.954 1.00 94.50 90 TYR A C 1
ATOM 669 O O . TYR A 1 90 ? 5.662 -4.785 -15.427 1.00 94.50 90 TYR A O 1
ATOM 677 N N . PRO A 1 91 ? 4.591 -4.115 -17.279 1.00 94.69 91 PRO A N 1
ATOM 678 C CA . PRO A 1 91 ? 5.407 -4.910 -18.198 1.00 94.69 91 PRO A CA 1
ATOM 679 C C . PRO A 1 91 ? 6.761 -4.219 -18.460 1.00 94.69 91 PRO A C 1
ATOM 681 O O . PRO A 1 91 ? 7.139 -3.969 -19.602 1.00 94.69 91 PRO A O 1
ATOM 684 N N . VAL A 1 92 ? 7.454 -3.828 -17.389 1.00 95.25 92 VAL A N 1
ATOM 685 C CA . VAL A 1 92 ? 8.768 -3.179 -17.415 1.00 95.25 92 VAL A CA 1
ATOM 686 C C . VAL A 1 92 ? 9.799 -4.160 -16.880 1.00 95.25 92 VAL A C 1
ATOM 688 O O . VAL A 1 92 ? 9.615 -4.727 -15.805 1.00 95.25 92 VAL A O 1
ATOM 691 N N . HIS A 1 93 ? 10.892 -4.305 -17.620 1.00 96.31 93 HIS A N 1
ATOM 692 C CA . HIS A 1 93 ? 12.038 -5.145 -17.289 1.00 96.31 93 HIS A CA 1
ATOM 693 C C . HIS A 1 93 ? 13.319 -4.303 -17.341 1.00 96.31 93 HIS A C 1
ATOM 695 O O . HIS A 1 93 ? 13.328 -3.209 -17.910 1.00 96.31 93 HIS A O 1
ATOM 701 N N . GLY A 1 94 ? 14.401 -4.816 -16.765 1.00 96.19 94 GLY A N 1
ATOM 702 C CA . GLY A 1 94 ? 15.675 -4.120 -16.647 1.00 96.19 94 GLY A CA 1
ATOM 703 C C . GLY A 1 94 ? 15.613 -2.941 -15.677 1.00 96.19 94 GLY A C 1
ATOM 704 O O . GLY A 1 94 ? 14.842 -2.947 -14.717 1.00 96.19 94 GLY A O 1
ATOM 705 N N . ASP A 1 95 ? 16.456 -1.938 -15.922 1.00 94.62 95 ASP A N 1
ATOM 706 C CA . ASP A 1 95 ? 16.574 -0.757 -15.069 1.00 94.62 95 ASP A CA 1
ATOM 707 C C . ASP A 1 95 ? 15.333 0.149 -15.154 1.00 94.62 95 ASP A C 1
ATOM 709 O O . ASP A 1 95 ? 14.994 0.679 -16.212 1.00 94.62 95 ASP A O 1
ATOM 713 N N . ALA A 1 96 ? 14.691 0.363 -14.007 1.00 93.50 96 ALA A N 1
ATOM 714 C CA . ALA A 1 96 ? 13.527 1.228 -13.844 1.00 93.50 96 ALA A CA 1
ATOM 715 C C . ALA A 1 96 ? 13.867 2.592 -13.205 1.00 93.50 96 ALA A C 1
ATOM 717 O O . ALA A 1 96 ? 12.961 3.374 -12.916 1.00 93.50 96 ALA A O 1
ATOM 718 N N . SER A 1 97 ? 15.152 2.911 -13.001 1.00 87.06 97 SER A N 1
ATOM 719 C CA . SER A 1 97 ? 15.604 4.133 -12.313 1.00 87.06 97 SER A CA 1
ATOM 720 C C . SER A 1 97 ? 15.157 5.443 -12.975 1.00 87.06 97 SER A C 1
ATOM 722 O O . SER A 1 97 ? 15.049 6.465 -12.301 1.00 87.06 97 SER A O 1
ATOM 724 N N . GLN A 1 98 ? 14.886 5.417 -14.284 1.00 90.19 98 GLN A N 1
ATOM 725 C CA . GLN A 1 98 ? 14.454 6.580 -15.070 1.00 90.19 98 GLN A CA 1
ATOM 726 C C . GLN A 1 98 ? 12.932 6.778 -15.087 1.00 90.19 98 GLN A C 1
ATOM 728 O O . GLN A 1 98 ? 12.440 7.720 -15.708 1.00 90.19 98 GLN A O 1
ATOM 733 N N . LEU A 1 99 ? 12.169 5.882 -14.458 1.00 92.94 99 LEU A N 1
ATOM 734 C CA . LEU A 1 99 ? 10.719 6.004 -14.397 1.00 92.94 99 LEU A CA 1
ATOM 735 C C . LEU A 1 99 ? 10.282 7.051 -13.370 1.00 92.94 99 LEU A C 1
ATOM 737 O O . LEU A 1 99 ? 10.997 7.404 -12.433 1.00 92.94 99 LEU A O 1
ATOM 741 N N . GLN A 1 100 ? 9.043 7.500 -13.529 1.00 94.50 100 GLN A N 1
ATOM 742 C CA . GLN A 1 100 ? 8.351 8.343 -12.567 1.00 94.50 100 GLN A CA 1
ATOM 743 C C . GLN A 1 100 ? 6.894 7.901 -12.450 1.00 94.50 100 GLN A C 1
ATOM 745 O O . GLN A 1 100 ? 6.310 7.367 -13.395 1.00 94.50 100 GLN A O 1
ATOM 750 N N . LEU A 1 101 ? 6.303 8.146 -11.287 1.00 93.94 101 LEU A N 1
ATOM 751 C CA . LEU A 1 101 ? 4.866 8.032 -11.088 1.00 93.94 101 LEU A CA 1
ATOM 752 C C . LEU A 1 101 ? 4.181 9.308 -11.595 1.00 93.94 101 LEU A C 1
ATOM 754 O O . LEU A 1 101 ? 4.801 10.361 -11.740 1.00 93.94 101 LEU A O 1
ATOM 758 N N . ALA A 1 102 ? 2.872 9.241 -11.838 1.00 92.38 102 ALA A N 1
ATOM 759 C CA . ALA A 1 102 ? 2.099 10.422 -12.234 1.00 92.38 102 ALA A CA 1
ATOM 760 C C . ALA A 1 102 ? 2.124 11.532 -11.159 1.00 92.38 102 ALA A C 1
ATOM 762 O O . ALA A 1 102 ? 2.023 12.710 -11.487 1.00 92.38 102 ALA A O 1
ATOM 763 N N . SER A 1 103 ? 2.306 11.157 -9.890 1.00 92.62 103 SER A N 1
ATOM 764 C CA . SER A 1 103 ? 2.489 12.057 -8.743 1.00 92.62 103 SER A CA 1
ATOM 765 C C . SER A 1 103 ? 3.896 12.653 -8.625 1.00 92.62 103 SER A C 1
ATOM 767 O O . SER A 1 103 ? 4.110 13.529 -7.794 1.00 92.62 103 SER A O 1
ATOM 769 N N . GLY A 1 104 ? 4.860 12.206 -9.436 1.00 92.19 104 GLY A N 1
ATOM 770 C CA . GLY A 1 104 ? 6.253 12.641 -9.371 1.00 92.19 104 GLY A CA 1
ATOM 771 C C . GLY A 1 104 ? 7.216 11.468 -9.199 1.00 92.19 104 GLY A C 1
ATOM 772 O O . GLY A 1 104 ? 7.135 10.468 -9.906 1.00 92.19 104 GLY A O 1
ATOM 773 N N . GLY A 1 105 ? 8.177 11.584 -8.282 1.00 93.44 105 GLY A N 1
ATOM 774 C CA . GLY A 1 105 ? 9.249 10.594 -8.135 1.00 93.44 105 GLY A CA 1
ATOM 775 C C . GLY A 1 105 ? 8.767 9.200 -7.709 1.00 93.44 105 GLY A C 1
ATOM 776 O O . GLY A 1 105 ? 7.668 9.028 -7.187 1.00 93.44 105 GLY A O 1
ATOM 777 N N . LEU A 1 106 ? 9.640 8.201 -7.852 1.00 95.00 106 LEU A N 1
ATOM 778 C CA . LEU A 1 106 ? 9.374 6.783 -7.536 1.00 95.00 106 LEU A CA 1
ATOM 779 C C . LEU A 1 106 ? 9.035 6.497 -6.063 1.00 95.00 106 LEU A C 1
ATOM 781 O O . LEU A 1 106 ? 8.569 5.411 -5.727 1.00 95.00 106 LEU A O 1
ATOM 785 N N . LYS A 1 107 ? 9.245 7.480 -5.186 1.00 96.38 107 LYS A N 1
ATOM 786 C CA . LYS A 1 107 ? 8.919 7.417 -3.759 1.00 96.38 107 LYS A CA 1
ATOM 787 C C . LYS A 1 107 ? 7.484 7.838 -3.447 1.00 96.38 107 LYS A C 1
ATOM 789 O O . LYS A 1 107 ? 7.025 7.584 -2.346 1.00 96.38 107 LYS A O 1
ATOM 794 N N . THR A 1 108 ? 6.766 8.444 -4.395 1.00 97.06 108 THR A N 1
ATOM 795 C CA . THR A 1 108 ? 5.435 9.058 -4.184 1.00 97.06 108 THR A CA 1
ATOM 796 C C . THR A 1 108 ? 4.263 8.073 -4.298 1.00 97.06 108 THR A C 1
ATOM 798 O O . THR A 1 108 ? 3.120 8.467 -4.544 1.00 97.06 108 THR A O 1
ATOM 801 N N . GLY A 1 109 ? 4.536 6.769 -4.169 1.00 96.75 109 GLY A N 1
ATOM 802 C CA . GLY A 1 109 ? 3.511 5.732 -4.240 1.00 96.75 109 GLY A CA 1
ATOM 803 C C . GLY A 1 109 ? 2.423 5.973 -3.198 1.00 96.75 109 GLY A C 1
ATOM 804 O O . GLY A 1 109 ? 2.712 6.167 -2.017 1.00 96.75 109 GLY A O 1
ATOM 805 N N . HIS A 1 110 ? 1.178 5.989 -3.654 1.00 97.69 110 HIS A N 1
ATOM 806 C CA . HIS A 1 110 ? -0.002 6.124 -2.814 1.00 97.69 110 HIS A CA 1
ATOM 807 C C . HIS A 1 110 ? -1.215 5.537 -3.534 1.00 97.69 110 HIS A C 1
ATOM 809 O O . HIS A 1 110 ? -1.210 5.369 -4.757 1.00 97.69 110 HIS A O 1
ATOM 815 N N . ALA A 1 111 ? -2.233 5.187 -2.762 1.00 97.38 111 ALA A N 1
ATOM 816 C CA . ALA A 1 111 ? -3.493 4.700 -3.281 1.00 97.38 111 ALA A CA 1
ATOM 817 C C . ALA A 1 111 ? -4.635 5.111 -2.362 1.00 97.38 111 ALA A C 1
ATOM 819 O O . ALA A 1 111 ? -4.484 5.191 -1.140 1.00 97.38 111 ALA A O 1
ATOM 820 N N . ASP A 1 112 ? -5.794 5.272 -2.982 1.00 95.50 112 ASP A N 1
ATOM 821 C CA . ASP A 1 112 ? -7.032 5.636 -2.322 1.00 95.50 112 ASP A CA 1
ATOM 822 C C . ASP A 1 112 ? -8.022 4.482 -2.467 1.00 95.50 112 ASP A C 1
ATOM 824 O O . ASP A 1 112 ? -8.144 3.873 -3.532 1.00 95.50 112 ASP A O 1
ATOM 828 N N . PHE A 1 113 ? -8.750 4.184 -1.397 1.00 95.19 113 PHE A N 1
ATOM 829 C CA . PHE A 1 113 ? -9.772 3.150 -1.387 1.00 95.19 113 PHE A CA 1
ATOM 830 C C . PHE A 1 113 ? -11.105 3.692 -0.875 1.00 95.19 113 PHE A C 1
ATOM 832 O O . PHE A 1 113 ? -11.203 4.320 0.187 1.00 95.19 113 PHE A O 1
ATOM 839 N N . VAL A 1 114 ? -12.159 3.375 -1.621 1.00 92.94 114 VAL A N 1
ATOM 840 C CA . VAL A 1 114 ? -13.552 3.590 -1.240 1.00 92.94 114 VAL A CA 1
ATOM 841 C C . VAL A 1 114 ? -14.260 2.247 -1.348 1.00 92.94 114 VAL A C 1
ATOM 843 O O . VAL A 1 114 ? -14.274 1.641 -2.419 1.00 92.94 114 VAL A O 1
ATOM 846 N N . ASN A 1 115 ? -14.844 1.779 -0.243 1.00 90.19 115 ASN A N 1
ATOM 847 C CA . ASN A 1 115 ? -15.623 0.549 -0.269 1.00 90.19 115 ASN A CA 1
ATOM 848 C C . ASN A 1 115 ? -16.952 0.796 -0.990 1.00 90.19 115 ASN A C 1
ATOM 850 O O . ASN A 1 115 ? -17.747 1.630 -0.560 1.00 90.19 115 ASN A O 1
ATOM 854 N N . ALA A 1 116 ? -17.180 0.045 -2.060 1.00 90.81 116 ALA A N 1
ATOM 855 C CA . ALA A 1 116 ? -18.435 0.021 -2.806 1.00 90.81 116 ALA A CA 1
ATOM 856 C C . ALA A 1 116 ? -18.964 -1.415 -2.981 1.00 90.81 116 ALA A C 1
ATOM 858 O O . ALA A 1 116 ? -19.757 -1.675 -3.884 1.00 90.81 116 ALA A O 1
ATOM 859 N N . TRP A 1 117 ? -18.482 -2.365 -2.172 1.00 89.12 117 TRP A N 1
ATOM 860 C CA . TRP A 1 117 ? -18.966 -3.743 -2.196 1.00 89.12 117 TRP A CA 1
ATOM 861 C C . TRP A 1 117 ? -20.355 -3.864 -1.574 1.00 89.12 117 TRP A C 1
ATOM 863 O O . TRP A 1 117 ? -20.756 -3.057 -0.735 1.00 89.12 117 TRP A O 1
ATOM 873 N N . ASP A 1 118 ? -21.063 -4.921 -1.967 1.00 93.06 118 ASP A N 1
ATOM 874 C CA . ASP A 1 118 ? -22.227 -5.393 -1.229 1.00 93.06 118 ASP A CA 1
ATOM 875 C C . ASP A 1 118 ? -21.787 -5.799 0.186 1.00 93.06 118 ASP A C 1
ATOM 877 O O . ASP A 1 118 ? -20.907 -6.649 0.355 1.00 93.06 118 ASP A O 1
ATOM 881 N N . GLN A 1 119 ? -22.358 -5.137 1.192 1.00 91.25 119 GLN A N 1
ATOM 882 C CA . GLN A 1 119 ? -21.900 -5.264 2.571 1.00 91.25 119 GLN A CA 1
ATOM 883 C C . GLN A 1 119 ? -22.197 -6.650 3.153 1.00 91.25 119 GLN A C 1
ATOM 885 O O . GLN A 1 119 ? -21.346 -7.202 3.847 1.00 91.25 119 GLN A O 1
ATOM 890 N N . GLU A 1 120 ? -23.352 -7.237 2.830 1.00 92.56 120 GLU A N 1
ATOM 891 C CA . GLU A 1 120 ? -23.714 -8.580 3.294 1.00 92.56 120 GLU A CA 1
ATOM 892 C C . GLU A 1 120 ? -22.742 -9.608 2.709 1.00 92.56 120 GLU A C 1
ATOM 894 O O . GLU A 1 120 ? -22.204 -10.457 3.426 1.00 92.56 120 GLU A O 1
ATOM 899 N N . LYS A 1 121 ? -22.415 -9.469 1.418 1.00 89.31 121 LYS A N 1
ATOM 900 C CA . LYS A 1 121 ? -21.458 -10.367 0.774 1.00 89.31 121 LYS A CA 1
ATOM 901 C C . LYS A 1 121 ? -20.036 -10.200 1.305 1.00 89.31 121 LYS A C 1
ATOM 903 O O . LYS A 1 121 ? -19.323 -11.191 1.468 1.00 89.31 121 LYS A O 1
ATOM 908 N N . LEU A 1 122 ? -19.605 -8.965 1.560 1.00 90.44 122 LEU A N 1
ATOM 909 C CA . LEU A 1 122 ? -18.300 -8.692 2.161 1.00 90.44 122 LEU A CA 1
ATOM 910 C C . LEU A 1 122 ? -18.189 -9.359 3.538 1.00 90.44 122 LEU A C 1
ATOM 912 O O . LEU A 1 122 ? -17.214 -10.063 3.794 1.00 90.44 122 LEU A O 1
ATOM 916 N N . GLU A 1 123 ? -19.182 -9.172 4.406 1.00 90.69 123 GLU A N 1
ATOM 917 C CA 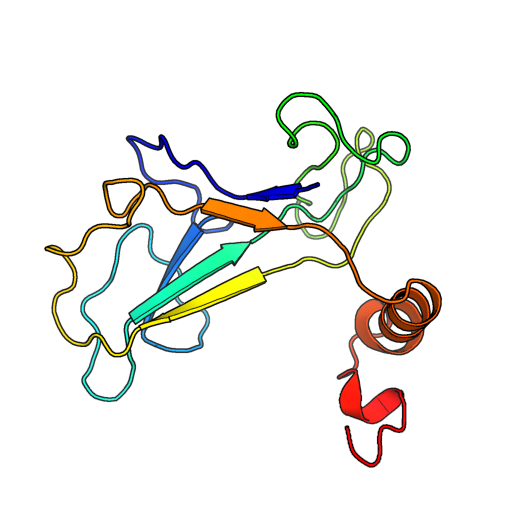. GLU A 1 123 ? -19.200 -9.749 5.756 1.00 90.69 123 GLU A CA 1
ATOM 918 C C . GLU A 1 123 ? -19.177 -11.279 5.739 1.00 90.69 123 GLU A C 1
ATOM 920 O O . GLU A 1 123 ? -18.445 -11.899 6.520 1.00 90.69 123 GLU A O 1
ATOM 925 N N . GLU A 1 124 ? -19.921 -11.892 4.815 1.00 90.25 124 GLU A N 1
ATOM 926 C CA . GLU A 1 124 ? -19.907 -13.336 4.600 1.00 90.25 124 GLU A CA 1
ATOM 927 C C . GLU A 1 124 ? -18.497 -13.834 4.239 1.00 90.25 124 GLU A C 1
ATOM 929 O O . GLU A 1 124 ? -17.974 -14.738 4.893 1.00 90.25 124 GLU A O 1
ATOM 934 N N . GLU A 1 125 ? -17.847 -13.237 3.235 1.00 90.06 125 GLU A N 1
ATOM 935 C CA . GLU A 1 125 ? -16.512 -13.661 2.787 1.00 90.06 125 GLU A CA 1
ATOM 936 C C . GLU A 1 125 ? -15.443 -13.419 3.865 1.00 90.06 125 GLU A C 1
ATOM 938 O O . GLU A 1 125 ? -14.543 -14.241 4.060 1.00 90.06 125 GLU 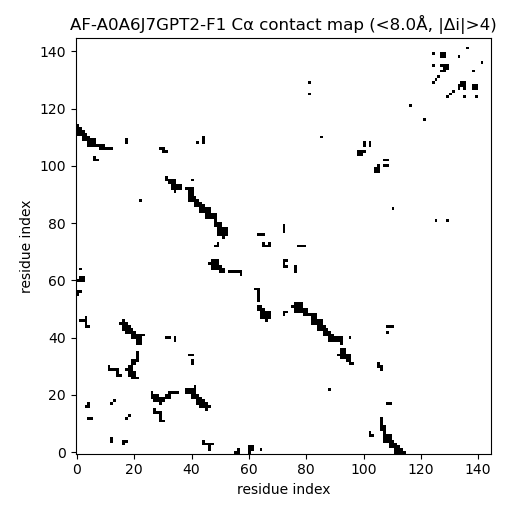A O 1
ATOM 943 N N . VAL A 1 126 ? -15.550 -12.323 4.622 1.00 90.06 126 VAL A N 1
ATOM 944 C CA . VAL A 1 126 ? -14.649 -12.061 5.752 1.00 90.06 126 VAL A CA 1
ATOM 945 C C . VAL A 1 126 ? -14.806 -13.137 6.821 1.00 90.06 126 VAL A C 1
ATOM 947 O O . VAL A 1 126 ? -13.809 -13.675 7.300 1.00 90.06 126 VAL A O 1
ATOM 950 N N . THR A 1 127 ? -16.040 -13.494 7.166 1.00 89.69 127 THR A N 1
ATOM 951 C CA . THR A 1 127 ? -16.328 -14.453 8.239 1.00 89.69 127 THR A CA 1
ATOM 952 C C . THR A 1 127 ? -15.978 -15.885 7.840 1.00 89.69 127 THR A C 1
ATOM 954 O O . THR A 1 127 ? -15.359 -16.623 8.609 1.00 89.69 127 THR A O 1
ATOM 957 N N . LEU A 1 128 ? -16.380 -16.310 6.642 1.00 88.75 128 LEU A N 1
ATOM 958 C CA . LEU A 1 128 ? -16.256 -17.702 6.216 1.00 88.75 128 LEU A CA 1
ATOM 959 C C . LEU A 1 128 ? -14.864 -18.055 5.699 1.00 88.75 128 LEU A C 1
ATOM 961 O O . LEU A 1 128 ? -14.507 -19.236 5.718 1.00 88.75 128 LEU A O 1
ATOM 965 N N . CYS A 1 129 ? -14.095 -17.063 5.255 1.00 88.50 129 CYS A N 1
ATOM 966 C CA . CYS A 1 129 ? -12.861 -17.298 4.520 1.00 88.50 129 CYS A CA 1
ATOM 967 C C . CYS A 1 129 ? -11.674 -16.604 5.191 1.00 88.50 129 CYS A C 1
ATOM 969 O O . CYS A 1 129 ? -10.791 -17.287 5.705 1.00 88.50 129 CYS A O 1
ATOM 971 N N . ILE A 1 130 ? -11.681 -15.268 5.269 1.00 86.69 130 ILE A N 1
ATOM 972 C CA . ILE A 1 130 ? -10.530 -14.491 5.769 1.00 86.69 130 ILE A CA 1
ATOM 973 C C . ILE A 1 130 ? -10.277 -14.771 7.254 1.00 86.69 130 ILE A C 1
ATOM 975 O O . ILE A 1 130 ? -9.169 -15.137 7.633 1.00 86.69 130 ILE A O 1
ATOM 979 N N . GLY A 1 131 ? -11.309 -14.687 8.097 1.00 85.31 131 GLY A N 1
ATOM 980 C CA . GLY A 1 131 ? -11.205 -14.958 9.535 1.00 85.31 131 GLY A CA 1
ATOM 981 C C . GLY A 1 131 ? -10.873 -16.415 9.875 1.00 85.31 131 GLY A C 1
ATOM 982 O O . GLY A 1 131 ? -10.561 -16.722 11.024 1.00 85.31 131 GLY A O 1
ATOM 983 N N . ARG A 1 132 ? -10.937 -17.316 8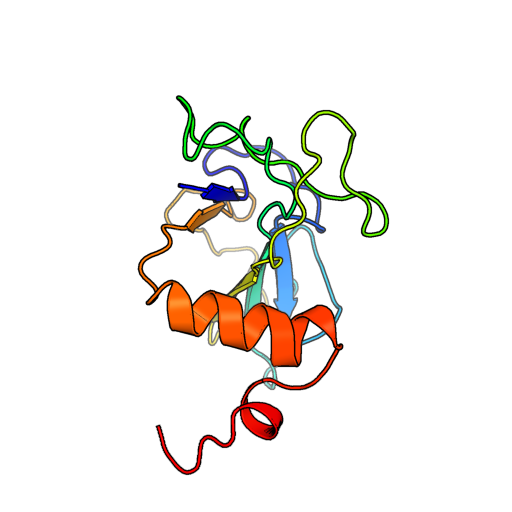.887 1.00 86.75 132 ARG A N 1
ATOM 984 C CA . ARG A 1 132 ? -10.636 -18.747 9.018 1.00 86.75 132 ARG A CA 1
ATOM 985 C C . ARG A 1 132 ? -9.344 -19.160 8.314 1.00 86.75 132 ARG A C 1
ATOM 987 O O . ARG A 1 132 ? -9.014 -20.340 8.370 1.00 86.75 132 ARG A O 1
ATOM 994 N N . ASP A 1 133 ? -8.647 -18.218 7.678 1.00 84.88 133 ASP A N 1
ATOM 995 C CA . ASP A 1 133 ? -7.440 -18.461 6.881 1.00 84.88 133 ASP A CA 1
ATOM 996 C C . ASP A 1 133 ? -7.663 -19.480 5.739 1.00 84.88 133 ASP A C 1
ATOM 998 O O . ASP A 1 133 ? -6.891 -20.413 5.524 1.00 84.88 133 ASP A O 1
ATOM 1002 N N . ILE A 1 134 ? -8.784 -19.338 5.016 1.00 86.81 134 ILE A N 1
ATOM 1003 C CA . ILE A 1 134 ? -9.157 -20.193 3.876 1.00 86.81 134 ILE A CA 1
ATOM 1004 C C . ILE A 1 134 ? -9.363 -19.336 2.621 1.00 86.81 134 ILE A C 1
ATOM 1006 O O . ILE A 1 134 ? -9.895 -18.228 2.677 1.00 86.81 134 ILE A O 1
ATOM 1010 N N . VAL A 1 135 ? -9.001 -19.877 1.454 1.00 80.69 135 VAL A N 1
ATOM 1011 C CA . VAL A 1 135 ? -9.207 -19.235 0.146 1.00 80.69 135 VAL A CA 1
ATOM 1012 C C . VAL A 1 135 ? -10.699 -19.031 -0.148 1.00 80.69 135 VAL A C 1
ATOM 1014 O O . VAL A 1 135 ? -11.450 -19.998 -0.294 1.00 80.69 135 VAL A O 1
ATOM 1017 N N . CYS A 1 136 ? -11.118 -17.772 -0.325 1.00 77.25 136 CYS A N 1
ATOM 1018 C CA . CYS A 1 136 ? -12.532 -17.397 -0.421 1.00 77.25 136 CYS A CA 1
ATOM 1019 C C . CYS A 1 136 ? -13.318 -18.089 -1.543 1.00 77.25 136 CYS A C 1
ATOM 1021 O O . CYS A 1 136 ? -14.469 -18.470 -1.352 1.00 77.25 136 CYS A O 1
ATOM 1023 N N . GLY A 1 137 ? -12.692 -18.318 -2.701 1.00 65.62 137 GLY A N 1
ATOM 1024 C CA . GLY A 1 137 ? -13.347 -18.980 -3.836 1.00 65.62 137 GLY A CA 1
ATOM 1025 C C . GLY A 1 137 ? -13.687 -20.457 -3.605 1.00 65.62 137 GLY A C 1
ATOM 1026 O O . GLY A 1 137 ? -14.559 -20.987 -4.284 1.00 65.62 137 GLY A O 1
ATOM 1027 N N . VAL A 1 138 ? -13.026 -21.121 -2.650 1.00 58.47 138 VAL A N 1
ATOM 1028 C CA . VAL A 1 138 ? -13.243 -22.546 -2.346 1.00 58.47 138 VAL A CA 1
ATOM 1029 C C . VAL A 1 138 ? -14.351 -22.725 -1.300 1.00 58.47 138 VAL A C 1
ATOM 1031 O O . VAL A 1 138 ? -15.096 -23.700 -1.360 1.00 58.47 138 VAL A O 1
ATOM 1034 N N . THR A 1 139 ? -14.500 -21.779 -0.367 1.00 53.97 139 THR A N 1
ATOM 1035 C CA . THR A 1 139 ? -15.426 -21.897 0.775 1.00 53.97 139 THR A CA 1
ATOM 1036 C C . THR A 1 139 ? -16.817 -21.327 0.501 1.00 53.97 139 THR A C 1
ATOM 1038 O O . THR A 1 139 ? -17.789 -21.859 1.029 1.00 53.97 139 THR A O 1
ATOM 1041 N N . SER A 1 140 ? -16.946 -20.286 -0.333 1.00 55.59 140 SER A N 1
ATOM 1042 C CA . SER A 1 140 ? -18.247 -19.656 -0.629 1.00 55.59 140 SER A CA 1
ATOM 1043 C C . SER A 1 140 ? -19.068 -20.374 -1.707 1.00 55.59 140 SER A C 1
ATOM 1045 O O . SER A 1 140 ? -20.113 -19.880 -2.122 1.00 55.59 140 SER A O 1
ATOM 1047 N N . GLY A 1 141 ? -18.614 -21.541 -2.182 1.00 52.38 141 GLY A N 1
ATOM 1048 C CA . GLY A 1 141 ? -19.366 -22.357 -3.139 1.00 52.38 141 GLY A CA 1
ATOM 1049 C C . GLY A 1 141 ? -19.565 -21.706 -4.512 1.00 52.38 141 GLY A C 1
ATOM 1050 O O . GLY A 1 141 ? -20.486 -22.095 -5.230 1.00 52.38 141 GLY A O 1
ATOM 1051 N N . ARG A 1 142 ? -18.725 -20.731 -4.900 1.00 56.22 142 ARG A N 1
ATOM 1052 C CA . ARG A 1 142 ? -18.777 -20.099 -6.228 1.00 56.22 142 ARG A CA 1
ATOM 1053 C C . ARG A 1 142 ? -18.431 -21.109 -7.324 1.00 56.22 142 ARG A C 1
ATOM 1055 O O . ARG A 1 142 ? -17.272 -21.298 -7.684 1.00 56.22 142 ARG A O 1
ATOM 1062 N N . ILE A 1 143 ? -19.459 -21.731 -7.889 1.00 52.34 143 ILE A N 1
ATOM 1063 C CA . ILE A 1 143 ? -19.413 -22.341 -9.215 1.00 52.34 143 ILE A CA 1
ATOM 1064 C C . ILE A 1 143 ? -19.789 -21.216 -10.188 1.00 52.34 143 ILE A C 1
ATOM 1066 O O . ILE A 1 143 ? -20.959 -20.867 -10.284 1.00 52.34 143 ILE A O 1
ATOM 1070 N N . SER A 1 144 ? -18.802 -20.646 -10.885 1.00 50.81 144 SER A N 1
ATOM 1071 C CA . SER A 1 144 ? -18.896 -19.518 -11.841 1.00 50.81 144 SER A CA 1
ATOM 1072 C C . SER A 1 144 ? -19.144 -18.116 -11.258 1.00 50.81 144 SER A C 1
ATOM 1074 O O . SER A 1 144 ? -19.847 -17.947 -10.264 1.00 50.81 144 SER A O 1
ATOM 1076 N N . GLY A 1 145 ? -18.455 -17.136 -11.854 1.00 40.53 145 GLY A N 1
ATOM 1077 C CA . GLY A 1 145 ? -18.544 -15.707 -11.538 1.00 40.53 145 GLY A CA 1
ATOM 1078 C C . GLY A 1 145 ? -19.463 -14.936 -12.469 1.00 40.53 145 GLY A C 1
ATOM 1079 O O . GLY A 1 145 ? -20.183 -15.579 -13.263 1.00 40.53 145 GLY A O 1
#